Protein AF-A0A497GDD3-F1 (afdb_monomer_lite)

Radius of gyration: 18.87 Å; chains: 1; bounding box: 38×32×54 Å

pLDDT: mean 89.01, std 6.2, range [62.03, 96.56]

Secondary structure (DSSP, 8-state):
-HHHHHHHHHHHHHHHHHHHHHHHHHHHHHHHHHHHHHHHTTS-PPPTTHHHHHHHHHHTS----

Foldseek 3Di:
DVVVVVVVVVVVVVVVVVVVVVVVVVLLVVLVVQCVVCVVVVHHGDHSCVSVVVVVVVVPDDDDD

Structure (mmCIF, N/CA/C/O backbone):
data_AF-A0A497GDD3-F1
#
_entry.id   AF-A0A497GDD3-F1
#
loop_
_atom_site.group_PDB
_atom_site.id
_atom_site.type_symbol
_atom_site.label_atom_id
_atom_site.label_alt_id
_atom_site.label_comp_id
_atom_site.label_asym_id
_atom_site.label_entity_id
_atom_site.label_seq_id
_atom_site.pdbx_PDB_ins_code
_atom_site.Cartn_x
_atom_site.Cartn_y
_atom_site.Cartn_z
_atom_site.occupancy
_atom_site.B_iso_or_equiv
_atom_site.auth_seq_id
_atom_site.auth_comp_id
_atom_site.auth_asym_id
_atom_site.auth_atom_id
_atom_site.pdbx_PDB_model_num
ATOM 1 N N . MET A 1 1 ? 16.223 -0.322 -37.095 1.00 62.03 1 MET A N 1
ATOM 2 C CA . MET A 1 1 ? 15.718 -1.702 -36.890 1.00 62.03 1 MET A CA 1
ATOM 3 C C . MET A 1 1 ? 16.094 -2.204 -35.501 1.00 62.03 1 MET A C 1
ATOM 5 O O . MET A 1 1 ? 15.191 -2.348 -34.694 1.00 62.03 1 MET A O 1
ATOM 9 N N . LEU A 1 2 ? 17.383 -2.381 -35.174 1.00 64.31 2 LEU A N 1
ATOM 10 C CA . LEU A 1 2 ? 17.806 -2.877 -33.850 1.00 64.31 2 LEU A CA 1
ATOM 11 C C . LEU A 1 2 ? 17.444 -1.927 -32.686 1.00 64.31 2 LEU A C 1
ATOM 13 O O . LEU A 1 2 ? 16.969 -2.378 -31.652 1.00 64.31 2 LEU A O 1
ATOM 17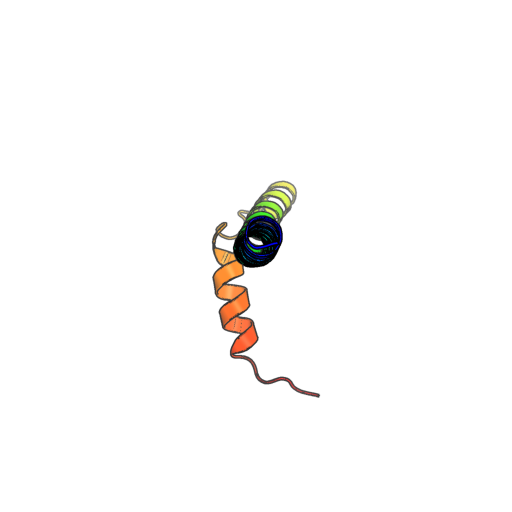 N N . THR A 1 3 ? 17.596 -0.613 -32.880 1.00 75.88 3 THR A N 1
ATOM 18 C CA . THR A 1 3 ? 17.224 0.426 -31.898 1.00 75.88 3 THR A CA 1
ATOM 19 C C . THR A 1 3 ? 15.732 0.405 -31.564 1.00 75.88 3 THR A C 1
ATOM 21 O O . THR A 1 3 ? 15.368 0.407 -30.396 1.00 75.88 3 THR A O 1
ATOM 24 N N . ASN A 1 4 ? 14.872 0.263 -32.576 1.00 79.81 4 ASN A N 1
ATOM 25 C CA . ASN A 1 4 ? 13.415 0.224 -32.397 1.00 79.81 4 ASN A CA 1
ATOM 26 C C . ASN A 1 4 ? 12.966 -1.007 -31.590 1.00 79.81 4 ASN A C 1
ATOM 28 O O . ASN A 1 4 ? 12.042 -0.919 -30.790 1.00 79.81 4 ASN A O 1
ATOM 32 N N . VAL A 1 5 ? 13.622 -2.158 -31.778 1.00 82.25 5 VAL A N 1
ATOM 33 C CA . VAL A 1 5 ? 13.327 -3.374 -30.999 1.00 82.25 5 VAL A CA 1
ATOM 34 C C . VAL A 1 5 ? 13.747 -3.201 -29.536 1.00 82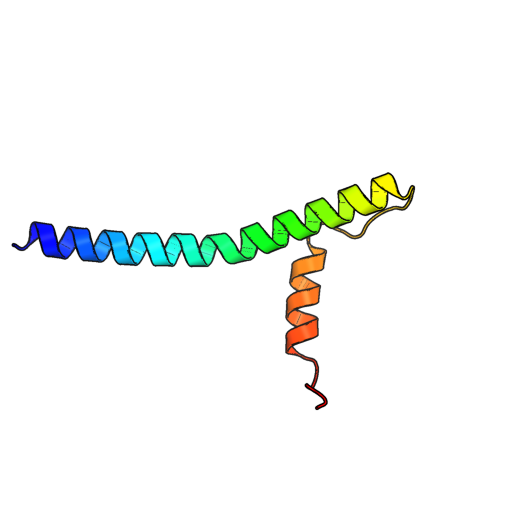.25 5 VAL A C 1
ATOM 36 O O . VAL A 1 5 ? 13.010 -3.598 -28.636 1.00 82.25 5 VAL A O 1
ATOM 39 N N . VAL A 1 6 ? 14.896 -2.566 -29.283 1.00 87.38 6 VAL A N 1
ATOM 40 C CA . VAL A 1 6 ? 15.369 -2.267 -27.922 1.00 87.38 6 VAL A CA 1
ATOM 41 C C . VAL A 1 6 ? 14.435 -1.284 -27.209 1.00 87.38 6 VAL A C 1
ATOM 43 O O . VAL A 1 6 ? 14.120 -1.492 -26.040 1.00 87.38 6 VAL A O 1
ATOM 46 N N . GLU A 1 7 ? 13.933 -0.259 -27.898 1.00 84.44 7 GLU A N 1
ATOM 47 C CA . GLU A 1 7 ? 12.960 0.684 -27.329 1.00 84.44 7 GLU A CA 1
ATOM 48 C C . GLU A 1 7 ? 11.641 0.002 -26.945 1.00 84.44 7 GLU A C 1
ATOM 50 O O . GLU A 1 7 ? 11.137 0.213 -25.843 1.00 84.44 7 GLU A O 1
ATOM 55 N N . ILE A 1 8 ? 11.114 -0.882 -27.799 1.00 86.56 8 ILE A N 1
ATOM 56 C CA . ILE A 1 8 ? 9.898 -1.651 -27.492 1.00 86.56 8 ILE A CA 1
ATOM 57 C C . ILE A 1 8 ? 10.096 -2.516 -26.239 1.00 86.56 8 ILE A C 1
ATOM 59 O O . ILE A 1 8 ? 9.224 -2.549 -25.369 1.00 86.56 8 ILE A O 1
ATOM 63 N N . LEU A 1 9 ? 11.249 -3.179 -26.105 1.00 86.94 9 LEU A N 1
ATOM 64 C CA . LEU A 1 9 ? 11.568 -3.972 -24.914 1.00 86.94 9 LEU A CA 1
ATOM 65 C C . LEU A 1 9 ? 11.643 -3.110 -23.646 1.00 86.94 9 LEU A C 1
ATOM 67 O O . LEU A 1 9 ? 11.137 -3.520 -22.600 1.00 86.94 9 LEU A O 1
ATOM 71 N N . TRP A 1 10 ? 12.208 -1.903 -23.739 1.00 89.44 10 TRP A N 1
ATOM 72 C CA . TRP A 1 10 ? 12.229 -0.952 -22.627 1.00 89.44 10 TRP A CA 1
ATOM 73 C C . TRP A 1 10 ? 10.833 -0.493 -22.216 1.00 89.44 10 TRP A C 1
ATOM 75 O O . TRP A 1 10 ? 10.545 -0.452 -21.021 1.00 89.44 10 TRP A O 1
ATOM 85 N N . TYR A 1 11 ? 9.947 -0.199 -23.171 1.00 90.25 11 TYR A N 1
ATOM 86 C CA . TYR A 1 11 ? 8.570 0.179 -22.854 1.00 90.25 11 TYR A CA 1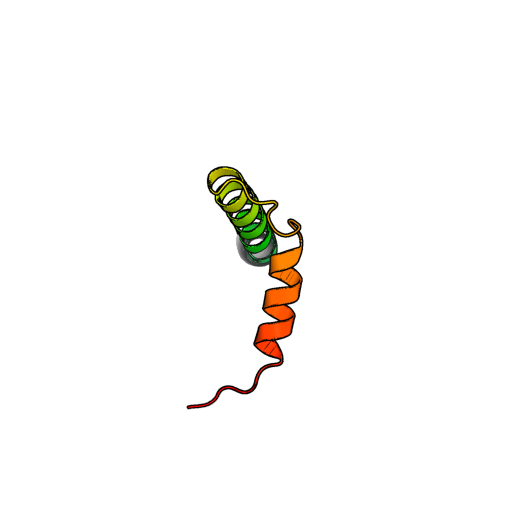
ATOM 87 C C . TYR A 1 11 ? 7.803 -0.954 -22.171 1.00 90.25 11 TYR A C 1
ATOM 89 O O . TYR A 1 11 ? 7.134 -0.713 -21.168 1.00 90.25 11 TYR A O 1
ATOM 97 N N . ILE A 1 12 ? 7.956 -2.195 -22.644 1.00 91.56 12 ILE A N 1
ATOM 98 C CA . ILE A 1 12 ? 7.333 -3.368 -22.014 1.00 91.56 12 ILE A CA 1
ATOM 99 C C . ILE A 1 12 ? 7.832 -3.532 -20.572 1.00 91.56 12 ILE A C 1
ATOM 101 O O . ILE A 1 12 ? 7.027 -3.696 -19.652 1.00 91.56 12 ILE A O 1
ATOM 105 N N . ALA A 1 13 ? 9.146 -3.436 -20.356 1.00 91.69 13 ALA A N 1
ATOM 106 C CA . ALA A 1 13 ? 9.734 -3.529 -19.023 1.00 91.69 13 ALA A CA 1
ATOM 107 C C . ALA A 1 13 ? 9.247 -2.400 -18.097 1.00 91.69 13 ALA A C 1
ATOM 109 O O . ALA A 1 13 ? 8.899 -2.649 -16.941 1.00 91.69 13 ALA A O 1
ATOM 110 N N . ALA A 1 14 ? 9.163 -1.169 -18.609 1.00 90.88 14 ALA A N 1
ATOM 111 C CA . ALA A 1 14 ? 8.672 -0.016 -17.865 1.00 90.88 14 ALA A CA 1
ATOM 112 C C . ALA A 1 14 ? 7.199 -0.179 -17.461 1.00 90.88 14 ALA A C 1
ATOM 114 O O . ALA A 1 14 ? 6.855 0.046 -16.301 1.00 90.88 14 ALA A O 1
ATOM 115 N N . THR A 1 15 ? 6.328 -0.627 -18.371 1.00 91.25 15 THR A N 1
ATOM 116 C CA . THR A 1 15 ? 4.917 -0.896 -18.057 1.00 91.25 15 THR A CA 1
ATOM 117 C C . THR A 1 15 ? 4.777 -1.968 -16.981 1.00 91.25 15 THR A C 1
ATOM 119 O O . THR A 1 15 ? 3.988 -1.801 -16.050 1.00 91.25 15 THR A O 1
ATOM 122 N N . PHE A 1 16 ? 5.564 -3.043 -17.063 1.00 92.38 16 PHE A N 1
ATOM 123 C CA . PHE A 1 16 ? 5.529 -4.116 -16.071 1.00 92.38 16 PHE A CA 1
ATOM 124 C C . PHE A 1 16 ? 5.972 -3.630 -14.685 1.00 92.38 16 PHE A C 1
ATOM 126 O O . PHE A 1 16 ? 5.335 -3.943 -13.678 1.00 92.38 16 PHE A O 1
ATOM 133 N N . LEU A 1 17 ? 7.018 -2.800 -14.632 1.00 92.31 17 LEU A N 1
ATOM 134 C CA . LEU A 1 17 ? 7.468 -2.155 -13.399 1.00 92.31 17 LEU A CA 1
ATOM 135 C C . LEU A 1 17 ? 6.389 -1.252 -12.801 1.00 92.31 17 LEU A C 1
ATOM 137 O O . LEU A 1 17 ? 6.093 -1.363 -11.614 1.00 92.31 17 LEU A O 1
ATOM 141 N N . ILE A 1 18 ? 5.763 -0.395 -13.608 1.00 92.00 18 ILE A N 1
ATOM 142 C CA . ILE A 1 18 ? 4.695 0.501 -13.142 1.00 92.00 18 ILE A CA 1
ATOM 143 C C . ILE A 1 18 ? 3.523 -0.308 -12.580 1.00 92.00 18 ILE A C 1
ATOM 145 O O . ILE A 1 18 ? 3.022 0.013 -11.504 1.00 92.00 18 ILE A O 1
ATOM 149 N N . ALA A 1 19 ? 3.114 -1.381 -13.261 1.00 90.50 19 ALA A N 1
ATOM 150 C CA . ALA A 1 19 ? 2.049 -2.257 -12.785 1.00 90.50 19 ALA A CA 1
ATOM 151 C C . ALA A 1 19 ? 2.401 -2.906 -11.436 1.00 90.50 19 ALA A C 1
ATOM 153 O O . ALA A 1 19 ? 1.571 -2.928 -10.525 1.00 90.50 19 ALA A O 1
ATOM 154 N N . LEU A 1 20 ? 3.643 -3.370 -11.271 1.00 91.75 20 LEU A N 1
ATOM 155 C CA . LEU A 1 20 ? 4.111 -3.948 -10.013 1.00 91.75 20 LEU A CA 1
ATOM 156 C C . LEU A 1 20 ? 4.134 -2.918 -8.876 1.00 91.75 20 LEU A C 1
ATOM 158 O O . LEU A 1 20 ? 3.756 -3.247 -7.756 1.00 91.75 20 LEU A O 1
ATOM 162 N N . PHE A 1 21 ? 4.533 -1.674 -9.157 1.00 92.19 21 PHE A N 1
ATOM 163 C CA . PHE A 1 21 ? 4.536 -0.577 -8.183 1.00 92.19 21 PHE A CA 1
ATOM 164 C C . PHE A 1 21 ? 3.130 -0.072 -7.833 1.00 92.19 21 PHE A C 1
ATOM 166 O O . PHE A 1 21 ? 2.890 0.345 -6.697 1.00 92.19 21 PHE A O 1
ATOM 173 N N . ALA A 1 22 ? 2.183 -0.136 -8.770 1.00 91.75 22 ALA A N 1
ATOM 174 C CA . ALA A 1 22 ? 0.813 0.313 -8.549 1.00 91.75 22 ALA A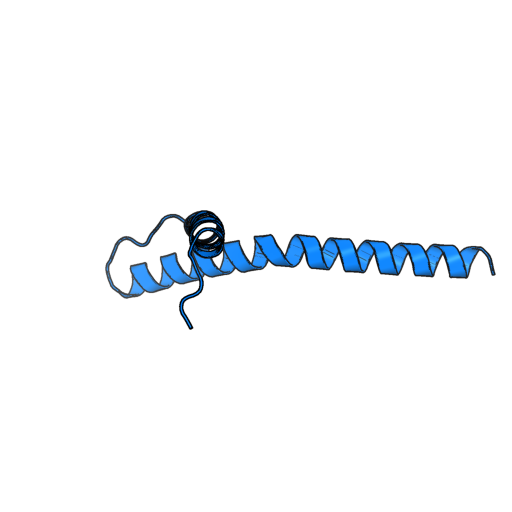 CA 1
ATOM 175 C C . ALA A 1 22 ? 0.092 -0.503 -7.460 1.00 91.75 22 ALA A C 1
ATOM 177 O O . ALA A 1 22 ? -0.699 0.054 -6.700 1.00 91.75 22 ALA A O 1
ATOM 178 N N . ILE A 1 23 ? 0.396 -1.800 -7.334 1.00 89.38 23 ILE A N 1
ATOM 179 C CA . ILE A 1 23 ? -0.218 -2.704 -6.347 1.00 89.38 23 ILE A CA 1
ATOM 180 C C . ILE A 1 23 ? 0.056 -2.263 -4.892 1.00 89.38 23 ILE A C 1
ATOM 182 O O . ILE A 1 23 ? -0.903 -1.977 -4.168 1.00 89.38 23 ILE A O 1
ATOM 186 N N . PRO A 1 24 ? 1.316 -2.172 -4.414 1.00 90.75 24 PRO A N 1
ATOM 187 C CA . PRO A 1 24 ? 1.602 -1.723 -3.055 1.00 90.75 24 PRO A CA 1
ATOM 188 C C . PRO A 1 24 ? 1.204 -0.262 -2.843 1.00 90.75 24 PRO A C 1
ATOM 190 O O . PRO A 1 24 ? 0.746 0.084 -1.755 1.00 90.75 24 PRO A O 1
ATOM 193 N N . PHE A 1 25 ? 1.312 0.585 -3.871 1.00 92.06 25 PHE A N 1
ATOM 194 C CA . PHE A 1 25 ? 0.890 1.980 -3.777 1.00 92.06 25 PHE A CA 1
ATOM 195 C C . PHE A 1 25 ? -0.619 2.105 -3.522 1.00 92.06 25 PHE A C 1
ATOM 197 O O . PHE A 1 25 ? -1.029 2.816 -2.607 1.00 92.06 25 PHE A O 1
ATOM 204 N N . GLY A 1 26 ? -1.450 1.350 -4.246 1.00 90.31 26 GLY A N 1
ATOM 205 C CA . GLY A 1 26 ? -2.899 1.310 -4.025 1.00 90.31 26 GLY A CA 1
ATOM 206 C C . GLY A 1 26 ? -3.297 0.764 -2.648 1.00 90.31 26 GLY A C 1
ATOM 207 O O . GLY A 1 26 ? -4.277 1.206 -2.046 1.00 90.31 26 GLY A O 1
ATOM 208 N N . LEU A 1 27 ? -2.525 -0.180 -2.103 1.00 89.88 27 LEU A N 1
ATOM 209 C CA . LEU A 1 27 ? -2.746 -0.693 -0.748 1.00 89.88 27 LEU A CA 1
ATOM 210 C C . LEU A 1 27 ? -2.383 0.341 0.325 1.00 89.88 27 LEU A C 1
ATOM 212 O O . LEU A 1 27 ? -3.116 0.481 1.306 1.00 89.88 27 LEU A O 1
ATOM 216 N N . LEU A 1 28 ? -1.301 1.098 0.126 1.00 91.94 28 LEU A N 1
ATOM 217 C CA . LEU A 1 28 ? -0.903 2.181 1.027 1.00 91.94 28 LEU A CA 1
ATOM 218 C C . LEU A 1 28 ? -1.930 3.315 1.043 1.00 91.94 28 LEU A C 1
ATOM 220 O O . LEU A 1 28 ? -2.319 3.761 2.124 1.00 91.94 28 LEU A O 1
ATOM 224 N N . THR A 1 29 ? -2.422 3.745 -0.123 1.00 90.62 29 THR A N 1
ATOM 225 C CA . THR A 1 29 ? -3.443 4.803 -0.199 1.00 90.62 29 THR A CA 1
ATOM 226 C C . THR A 1 29 ? -4.739 4.388 0.497 1.00 90.62 29 THR A C 1
ATOM 228 O O . THR A 1 29 ? -5.309 5.189 1.236 1.00 90.62 29 THR A O 1
ATOM 231 N N . LYS A 1 30 ? -5.149 3.113 0.401 1.00 91.56 30 LYS A N 1
ATOM 232 C CA . LYS A 1 30 ? -6.256 2.575 1.215 1.00 91.56 30 LYS A CA 1
ATOM 233 C C . LYS A 1 30 ? -5.981 2.593 2.719 1.00 91.56 30 LYS A C 1
ATOM 235 O O . LYS A 1 30 ? -6.903 2.801 3.506 1.00 91.56 30 LYS A O 1
ATOM 240 N N . GLY A 1 31 ? -4.745 2.340 3.144 1.00 90.56 31 GLY A N 1
ATOM 241 C CA . GLY A 1 31 ? -4.359 2.420 4.556 1.00 90.56 31 GLY A CA 1
ATOM 242 C C . GLY A 1 31 ? -4.509 3.837 5.110 1.00 90.56 31 GLY A C 1
ATOM 243 O O . GLY A 1 31 ? -5.038 4.021 6.209 1.00 90.56 31 GLY A O 1
ATOM 244 N N . ILE A 1 32 ? -4.102 4.833 4.318 1.00 92.12 32 ILE A N 1
ATOM 245 C CA . ILE A 1 32 ? -4.230 6.258 4.646 1.00 92.12 32 ILE A CA 1
ATOM 246 C C . ILE A 1 32 ? -5.704 6.667 4.721 1.00 92.12 32 ILE A C 1
ATOM 248 O O . ILE A 1 32 ? -6.116 7.254 5.721 1.00 92.12 32 ILE A O 1
ATOM 252 N N . ASP A 1 33 ? -6.508 6.295 3.724 1.00 92.88 33 ASP A N 1
ATOM 253 C CA . ASP A 1 33 ? -7.947 6.577 3.692 1.00 92.88 33 ASP A CA 1
ATOM 254 C C . ASP A 1 33 ? -8.664 6.046 4.947 1.00 92.88 33 ASP A C 1
ATOM 256 O O . ASP A 1 33 ? -9.368 6.783 5.639 1.00 92.88 33 ASP A O 1
ATOM 260 N N . ARG A 1 34 ? -8.380 4.799 5.354 1.00 91.88 34 ARG A N 1
ATOM 261 C CA . ARG A 1 34 ? -8.949 4.209 6.582 1.00 91.88 34 ARG A CA 1
ATOM 262 C C . ARG A 1 34 ? -8.539 4.957 7.847 1.00 91.88 34 ARG A C 1
ATOM 264 O O . ARG A 1 34 ? -9.327 5.022 8.794 1.00 91.88 34 ARG A O 1
ATOM 271 N N . LYS A 1 35 ? -7.318 5.498 7.892 1.00 91.69 35 LYS A N 1
ATOM 272 C CA . LYS A 1 35 ? -6.845 6.297 9.028 1.00 91.69 35 LYS A CA 1
ATOM 273 C C . LYS A 1 35 ? -7.579 7.634 9.091 1.00 91.69 35 LYS A C 1
ATOM 275 O O . LYS A 1 35 ? -8.032 8.015 10.169 1.00 91.69 35 LYS A O 1
ATOM 280 N N . LEU A 1 36 ? -7.733 8.298 7.946 1.00 92.00 36 LEU A N 1
ATOM 281 C CA . LEU A 1 36 ? -8.437 9.571 7.830 1.00 92.00 36 LEU A CA 1
ATOM 282 C C . LEU A 1 36 ? -9.921 9.419 8.185 1.00 92.00 36 LEU A C 1
ATOM 284 O O . LEU A 1 36 ? -10.420 10.135 9.049 1.00 92.00 36 LEU A O 1
ATOM 288 N N . ALA A 1 37 ? -10.598 8.421 7.613 1.00 94.12 37 ALA A N 1
ATOM 289 C CA . ALA A 1 37 ? -11.999 8.127 7.899 1.00 94.12 37 ALA A CA 1
ATOM 290 C C . ALA A 1 37 ? -12.238 7.808 9.385 1.00 94.12 37 ALA A C 1
ATOM 292 O O . ALA A 1 37 ? -13.232 8.234 9.970 1.00 94.12 37 ALA A O 1
ATOM 293 N N . ALA A 1 38 ? -11.318 7.085 10.029 1.00 93.94 38 ALA A N 1
ATOM 294 C CA . ALA A 1 38 ? -11.395 6.830 11.462 1.00 93.94 38 ALA A CA 1
ATOM 295 C C . ALA A 1 38 ? -11.226 8.110 12.293 1.00 93.94 38 ALA A C 1
ATOM 297 O O . ALA A 1 38 ? -11.972 8.315 13.248 1.00 93.94 38 ALA A O 1
ATOM 298 N N . HIS A 1 39 ? -10.308 8.993 11.895 1.00 94.00 39 HIS A N 1
ATOM 299 C CA . HIS A 1 39 ? -10.120 10.280 12.557 1.00 94.00 39 HIS A CA 1
ATOM 300 C C . HIS A 1 39 ? -11.371 11.166 12.446 1.00 94.00 39 HIS A C 1
ATOM 302 O O . HIS A 1 39 ? -11.810 11.726 13.446 1.00 94.00 39 HIS A O 1
ATOM 308 N N . MET 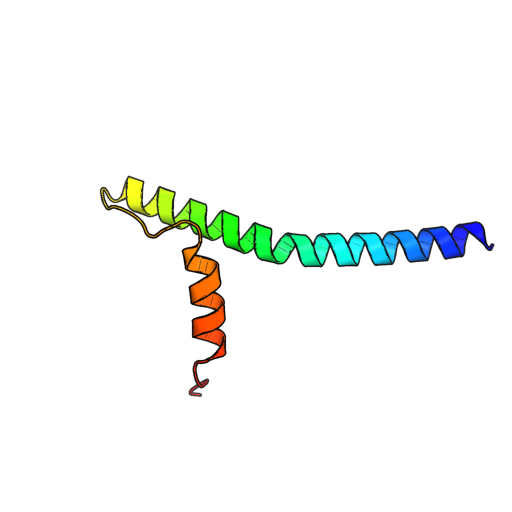A 1 40 ? -12.013 11.201 11.272 1.00 95.25 40 MET A N 1
ATOM 309 C CA . MET A 1 40 ? -13.296 11.892 11.065 1.00 95.25 40 MET A CA 1
ATOM 310 C C . MET A 1 40 ? -14.420 11.339 11.954 1.00 95.25 40 MET A C 1
ATOM 312 O O . MET A 1 40 ? -15.321 12.071 12.347 1.00 95.25 40 MET A O 1
ATOM 316 N N . GLN A 1 41 ? -14.361 10.051 12.290 1.00 96.56 41 GLN A N 1
ATOM 317 C CA . GLN A 1 41 ? -15.321 9.371 13.162 1.00 96.56 41 GLN A CA 1
ATOM 318 C C . GLN A 1 41 ? -14.937 9.427 14.649 1.00 96.56 41 GLN A C 1
ATOM 320 O O . GLN A 1 41 ? -15.492 8.665 15.438 1.00 96.56 41 GLN A O 1
ATOM 325 N N . TRP A 1 42 ? -13.978 10.277 15.041 1.00 94.00 42 TRP A N 1
ATOM 326 C CA . TRP A 1 42 ? -13.506 10.390 16.427 1.00 94.00 42 TRP A CA 1
ATOM 327 C C . TRP A 1 42 ? -13.039 9.056 17.037 1.00 94.00 42 TRP A C 1
ATOM 329 O O . TRP A 1 42 ? -13.133 8.825 18.241 1.00 94.00 42 TRP A O 1
ATOM 339 N N . ARG A 1 43 ? -12.490 8.160 16.205 1.00 94.81 43 ARG A N 1
ATOM 340 C CA . ARG A 1 43 ? -11.924 6.878 16.643 1.00 94.81 43 ARG A CA 1
ATOM 341 C C . ARG A 1 43 ? -10.478 6.727 16.195 1.00 94.81 43 ARG A C 1
ATOM 343 O O . ARG A 1 43 ? -10.057 7.222 15.150 1.00 94.81 43 ARG A O 1
ATOM 350 N N . ILE A 1 44 ? -9.700 5.975 16.964 1.00 89.62 44 ILE A N 1
ATOM 351 C CA . ILE A 1 44 ? -8.335 5.632 16.570 1.00 89.62 44 ILE A CA 1
ATOM 352 C C . ILE A 1 44 ? -8.413 4.556 15.484 1.00 89.62 44 ILE A C 1
ATOM 354 O O . ILE A 1 44 ? -8.819 3.423 15.731 1.00 89.62 44 ILE A O 1
ATOM 358 N N . GLY A 1 45 ? -8.050 4.936 14.257 1.00 90.19 45 GLY A N 1
ATOM 359 C CA . GLY A 1 45 ? -8.044 4.031 13.110 1.00 90.19 45 GLY A CA 1
ATOM 360 C C . GLY A 1 45 ? -6.922 2.992 13.147 1.00 90.19 45 GLY A C 1
ATOM 361 O O . GLY A 1 45 ? -5.911 3.209 13.829 1.00 90.19 45 GLY A O 1
ATOM 362 N N . PRO A 1 46 ? -7.059 1.911 12.355 1.00 89.75 46 PRO A N 1
ATOM 363 C CA . PRO A 1 46 ? -6.058 0.851 12.236 1.00 89.75 46 PRO A CA 1
ATOM 364 C C . PRO A 1 46 ? -4.697 1.382 11.740 1.00 89.75 46 PRO A C 1
ATOM 366 O O . PRO A 1 46 ? -4.611 2.508 11.236 1.00 89.75 46 PRO A O 1
ATOM 369 N N . PRO A 1 47 ? -3.606 0.609 11.894 1.00 90.62 47 PRO A N 1
ATOM 370 C CA . PRO A 1 47 ? -2.300 0.991 11.362 1.00 90.62 47 PRO A CA 1
ATOM 371 C C . PRO A 1 47 ? -2.317 1.053 9.826 1.00 90.62 47 PRO A C 1
ATOM 373 O O . PRO A 1 47 ? -3.067 0.332 9.172 1.00 90.62 47 PRO A O 1
ATOM 376 N N . VAL A 1 48 ? -1.447 1.879 9.237 1.00 88.06 48 VAL A N 1
ATOM 377 C CA . VAL A 1 48 ? -1.381 2.078 7.772 1.00 88.06 48 VAL A CA 1
ATOM 378 C C . VAL A 1 48 ? -1.023 0.784 7.027 1.00 88.06 48 VAL A C 1
ATOM 380 O O . VAL A 1 48 ? -1.474 0.583 5.906 1.00 88.06 48 VAL A O 1
ATOM 383 N N . TRP A 1 49 ? -0.289 -0.133 7.668 1.00 87.50 49 TRP A N 1
ATOM 384 C CA . TRP A 1 49 ? 0.092 -1.440 7.113 1.00 87.50 49 TRP A CA 1
ATOM 385 C C . TRP A 1 49 ? -1.028 -2.494 7.133 1.00 87.50 49 TRP A C 1
ATOM 387 O O . TRP A 1 49 ? -0.893 -3.544 6.506 1.00 87.50 49 TRP A O 1
ATOM 397 N N . GLN A 1 50 ? -2.153 -2.217 7.802 1.00 88.25 50 GLN A N 1
ATOM 398 C CA . GLN A 1 50 ? -3.293 -3.135 7.911 1.00 88.25 50 GLN A CA 1
ATOM 399 C C . GLN A 1 50 ? -3.778 -3.729 6.568 1.00 88.25 50 GLN A C 1
ATOM 401 O O . GLN A 1 50 ? -4.054 -4.930 6.530 1.00 88.25 50 GLN A O 1
ATOM 406 N N . PRO A 1 51 ? -3.867 -2.966 5.457 1.00 90.38 51 PRO A N 1
ATOM 407 C CA . PRO A 1 51 ? -4.353 -3.483 4.177 1.00 90.38 51 PRO A CA 1
ATOM 408 C C . PRO A 1 51 ? -3.524 -4.646 3.620 1.00 90.38 51 PRO A C 1
ATOM 410 O O . PRO A 1 51 ? -4.081 -5.514 2.956 1.00 90.38 51 PRO A O 1
ATOM 413 N N . PHE A 1 52 ? -2.223 -4.719 3.918 1.00 90.62 52 PHE A N 1
ATOM 414 C CA . PHE A 1 52 ? -1.373 -5.826 3.465 1.00 90.62 52 PHE A CA 1
ATOM 415 C C . PHE A 1 52 ? -1.737 -7.146 4.153 1.00 90.62 52 PHE A C 1
ATOM 417 O O . PHE A 1 52 ? -1.808 -8.195 3.508 1.00 90.62 52 PHE A O 1
ATOM 424 N N . TRP A 1 53 ? -2.019 -7.103 5.457 1.00 91.00 53 TRP A N 1
ATOM 425 C CA . TRP A 1 53 ? -2.467 -8.283 6.197 1.00 91.00 53 TRP A CA 1
ATOM 426 C C . TRP A 1 53 ? -3.883 -8.699 5.807 1.00 91.00 53 TRP A C 1
ATOM 428 O O . TRP A 1 53 ? -4.158 -9.896 5.729 1.00 91.00 53 TRP A O 1
ATOM 438 N N . ASP A 1 54 ? -4.755 -7.736 5.504 1.00 89.38 54 ASP A N 1
ATOM 439 C CA . ASP A 1 54 ? -6.113 -8.016 5.036 1.00 89.38 54 ASP A CA 1
ATOM 440 C C . ASP A 1 54 ? -6.096 -8.758 3.689 1.00 89.38 54 ASP A C 1
ATOM 442 O O . ASP A 1 54 ? -6.828 -9.732 3.529 1.00 89.38 54 ASP A O 1
ATOM 446 N N . VAL A 1 55 ? -5.214 -8.382 2.754 1.00 91.19 55 VAL A N 1
ATOM 447 C CA . VAL A 1 55 ? -5.037 -9.105 1.482 1.00 91.19 55 VAL A CA 1
ATOM 448 C C . VAL A 1 55 ? -4.620 -10.554 1.729 1.00 91.19 55 VAL A C 1
ATOM 450 O O . VAL A 1 55 ? -5.288 -11.471 1.254 1.00 91.19 55 VAL A O 1
ATOM 453 N N . LYS A 1 56 ? -3.571 -10.782 2.532 1.00 91.69 56 LYS A N 1
ATOM 454 C CA . LYS A 1 56 ? -3.123 -12.140 2.884 1.00 91.69 56 LYS A CA 1
ATOM 455 C C . LYS A 1 56 ? -4.248 -12.957 3.523 1.00 91.69 56 LYS A C 1
ATOM 457 O O . LYS A 1 56 ? -4.445 -14.114 3.171 1.00 91.69 56 LYS A O 1
ATOM 462 N N . LYS A 1 57 ? -4.994 -12.351 4.448 1.00 90.81 57 LYS A N 1
ATOM 463 C CA . LYS A 1 57 ? -6.113 -12.996 5.138 1.00 90.81 57 LYS A CA 1
ATOM 464 C C . LYS A 1 57 ? -7.225 -13.398 4.172 1.00 90.81 57 LYS A C 1
ATOM 466 O O . LYS A 1 57 ? -7.796 -14.467 4.339 1.00 90.81 57 LYS A O 1
ATOM 471 N N . LEU A 1 58 ? -7.560 -12.553 3.195 1.00 90.19 58 LEU A N 1
ATOM 472 C CA . LEU A 1 58 ? -8.618 -12.839 2.222 1.00 90.19 58 LEU A CA 1
ATOM 473 C C . LEU A 1 58 ? -8.230 -13.970 1.267 1.00 90.19 58 LEU A C 1
ATOM 475 O O . LEU A 1 58 ? -9.067 -14.821 0.998 1.00 90.19 58 LEU A O 1
ATOM 479 N N . PHE A 1 59 ? -6.968 -14.040 0.838 1.00 90.50 59 PHE A N 1
ATOM 480 C CA . PHE A 1 59 ? -6.479 -15.147 0.006 1.00 90.50 59 PHE A CA 1
ATOM 481 C C . PHE A 1 59 ? -6.485 -16.510 0.709 1.00 90.50 59 PHE A C 1
ATOM 483 O O . PHE A 1 59 ? -6.464 -17.539 0.045 1.00 90.50 59 PHE A O 1
ATOM 490 N N . GLN A 1 60 ? -6.497 -16.529 2.041 1.00 91.62 60 GLN A N 1
ATOM 491 C CA . GLN A 1 60 ? -6.543 -17.760 2.833 1.00 91.62 60 GLN A CA 1
ATOM 492 C C . GLN A 1 60 ? -7.967 -18.245 3.120 1.00 91.62 60 GLN A C 1
ATOM 494 O O . GLN A 1 60 ? -8.135 -19.317 3.695 1.00 91.62 60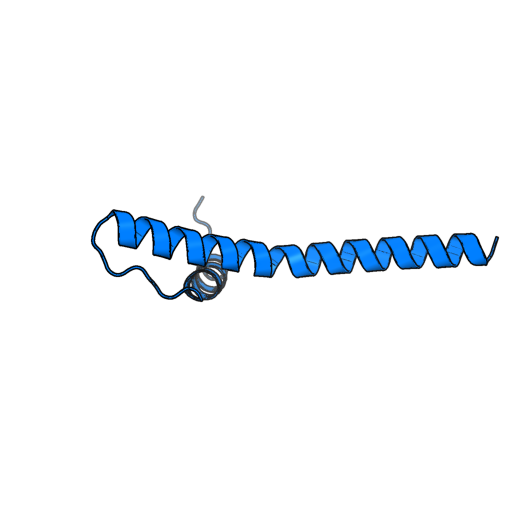 GLN A O 1
ATOM 499 N N . LYS A 1 61 ? -8.992 -17.455 2.789 1.00 89.88 61 LYS A N 1
ATOM 500 C CA . LYS A 1 61 ? -10.382 -17.840 3.033 1.00 89.88 61 LYS A CA 1
ATOM 501 C C . LYS A 1 61 ? -10.910 -18.699 1.893 1.00 89.88 61 LYS A C 1
ATOM 503 O O . LYS A 1 61 ? -10.663 -18.408 0.727 1.00 89.88 61 LYS A O 1
ATOM 508 N N . GLU A 1 62 ? -11.696 -19.708 2.248 1.00 89.94 62 GLU A N 1
ATOM 509 C CA . GLU A 1 62 ? -12.455 -20.494 1.281 1.00 89.94 62 GLU A CA 1
ATOM 510 C C . GLU A 1 62 ? -13.571 -19.642 0.665 1.00 89.94 62 GLU A C 1
ATOM 512 O O . GLU A 1 62 ? -14.278 -18.906 1.363 1.00 89.94 62 GLU A O 1
ATOM 517 N N . SER A 1 63 ? -13.713 -19.727 -0.658 1.00 82.75 63 SER A N 1
ATOM 518 C CA . SER A 1 63 ? -14.819 -19.108 -1.382 1.00 82.75 63 SER A CA 1
ATOM 519 C C . SER A 1 63 ? -16.047 -20.001 -1.267 1.00 82.75 63 SER A C 1
ATOM 521 O O . SER A 1 63 ? -16.112 -21.060 -1.891 1.00 82.75 63 SER A O 1
ATOM 523 N N . ILE A 1 64 ? -17.011 -19.569 -0.467 1.00 82.62 64 ILE A N 1
ATOM 524 C CA . ILE A 1 64 ? -18.314 -20.223 -0.362 1.00 82.62 64 ILE A CA 1
ATOM 525 C C . ILE A 1 64 ? -19.199 -19.636 -1.473 1.00 82.62 64 ILE A C 1
ATOM 527 O O . ILE A 1 64 ? -19.277 -18.410 -1.590 1.00 82.62 64 ILE A O 1
ATOM 531 N N . VAL A 1 65 ? -19.795 -20.504 -2.299 1.00 71.50 65 VAL A N 1
ATOM 532 C CA . VAL A 1 65 ? -20.694 -20.164 -3.423 1.00 71.50 65 VAL A CA 1
ATOM 533 C C . VAL A 1 65 ? -22.143 -20.354 -3.008 1.00 71.50 65 VAL A C 1
ATOM 535 O O . VAL A 1 65 ? -22.424 -21.395 -2.372 1.00 71.50 65 VAL A O 1
#

Sequence (65 aa):
MLTNVVEILWYIAATFLIALFAIPFGLLTKGIDRKLAAHMQWRIGPPVWQPFWDVKKLFQKESIV